Protein AF-Q2N8K6-F1 (afdb_monomer_lite)

pLDDT: mean 85.68, std 7.56, range [56.69, 95.25]

Structure (mmCIF, N/CA/C/O backbone):
data_AF-Q2N8K6-F1
#
_entry.id   AF-Q2N8K6-F1
#
loop_
_atom_site.group_PDB
_atom_site.id
_atom_site.type_symbol
_atom_site.label_atom_id
_atom_site.label_alt_id
_atom_site.label_comp_id
_atom_site.label_asym_id
_atom_site.label_entity_id
_atom_site.label_seq_id
_atom_site.pdbx_PDB_ins_code
_atom_site.Cartn_x
_atom_site.Cartn_y
_atom_site.Cartn_z
_atom_site.occupancy
_atom_site.B_iso_or_equiv
_atom_site.auth_seq_id
_atom_site.auth_comp_id
_atom_site.auth_asym_id
_atom_site.auth_atom_id
_atom_site.pdbx_PDB_model_num
ATOM 1 N N . MET A 1 1 ? 2.841 -2.928 18.558 1.00 67.31 1 MET A N 1
ATOM 2 C CA . MET A 1 1 ? 3.980 -2.623 17.684 1.00 67.31 1 MET A CA 1
ATOM 3 C C . MET A 1 1 ? 4.117 -3.688 16.603 1.00 67.31 1 MET A C 1
ATOM 5 O O . MET A 1 1 ? 4.083 -4.876 16.915 1.00 67.31 1 MET A O 1
ATOM 9 N N . LEU A 1 2 ? 4.324 -3.292 15.341 1.00 81.69 2 LEU A N 1
ATOM 10 C CA . LEU A 1 2 ? 4.542 -4.226 14.230 1.00 81.69 2 LEU A CA 1
ATOM 11 C C . LEU A 1 2 ? 5.963 -4.816 14.278 1.00 81.69 2 LEU A C 1
ATOM 13 O O . LEU A 1 2 ? 6.938 -4.070 14.256 1.00 81.69 2 LEU A O 1
ATOM 17 N N . THR A 1 3 ? 6.102 -6.142 14.349 1.00 85.44 3 THR A N 1
ATOM 18 C CA . THR A 1 3 ? 7.417 -6.804 14.458 1.00 85.44 3 THR A CA 1
ATOM 19 C C . THR A 1 3 ? 7.557 -7.924 13.436 1.00 85.44 3 THR A C 1
ATOM 21 O O . THR A 1 3 ? 6.664 -8.757 13.295 1.00 85.44 3 THR A O 1
ATOM 24 N N . ILE A 1 4 ? 8.697 -7.964 12.744 1.00 88.88 4 ILE A N 1
ATOM 25 C CA . ILE A 1 4 ? 9.056 -9.058 11.837 1.00 88.88 4 ILE A CA 1
ATOM 26 C C . ILE A 1 4 ? 9.629 -10.214 12.662 1.00 88.88 4 ILE A C 1
ATOM 28 O O . ILE A 1 4 ? 10.578 -10.039 13.424 1.00 88.88 4 ILE A O 1
ATOM 32 N N . ASN A 1 5 ? 9.081 -11.410 12.467 1.00 91.44 5 ASN A N 1
ATOM 33 C CA . ASN A 1 5 ? 9.617 -12.657 12.988 1.00 91.44 5 ASN A CA 1
ATOM 34 C C . ASN A 1 5 ? 9.876 -13.642 11.832 1.00 91.44 5 ASN A C 1
ATOM 36 O O . ASN A 1 5 ? 8.958 -14.361 11.425 1.00 91.44 5 ASN A O 1
ATOM 40 N N . PRO A 1 6 ? 11.124 -13.750 11.346 1.00 89.88 6 PRO A N 1
ATOM 41 C CA . PRO A 1 6 ? 11.451 -14.560 10.174 1.00 89.88 6 PRO A CA 1
ATOM 42 C C . PRO A 1 6 ? 11.327 -16.075 10.407 1.00 89.88 6 PRO A C 1
ATOM 44 O O . PRO A 1 6 ? 11.478 -16.842 9.461 1.00 89.88 6 PRO A O 1
ATOM 47 N N . SER A 1 7 ? 11.069 -16.526 11.642 1.00 94.44 7 SER A N 1
ATOM 48 C CA . SER A 1 7 ? 10.793 -17.941 11.932 1.00 94.44 7 SER A CA 1
ATOM 49 C C . SER A 1 7 ? 9.358 -18.368 11.595 1.00 94.44 7 SER A C 1
ATOM 51 O O . SER A 1 7 ? 9.071 -19.563 11.549 1.00 94.44 7 SER A O 1
ATOM 53 N N . LEU A 1 8 ? 8.456 -17.412 11.357 1.00 90.88 8 LEU A N 1
ATOM 54 C CA . LEU A 1 8 ? 7.075 -17.674 10.960 1.00 90.88 8 LEU A CA 1
ATOM 55 C C . LEU A 1 8 ? 6.937 -17.704 9.426 1.00 90.88 8 LEU A C 1
ATOM 57 O O . LEU A 1 8 ? 7.778 -17.142 8.719 1.00 90.88 8 LEU A O 1
ATOM 61 N N . PRO A 1 9 ? 5.873 -18.330 8.886 1.00 89.44 9 PRO A N 1
ATOM 62 C CA . PRO A 1 9 ? 5.611 -18.332 7.450 1.00 89.44 9 PRO A CA 1
ATOM 63 C C . PRO A 1 9 ? 5.545 -16.922 6.844 1.00 89.44 9 PRO A C 1
ATOM 65 O O . PRO A 1 9 ? 5.191 -15.955 7.520 1.00 89.44 9 PRO A O 1
ATOM 68 N N . ALA A 1 10 ? 5.829 -16.831 5.542 1.00 85.12 10 ALA A N 1
ATOM 69 C CA . ALA A 1 10 ? 5.685 -15.595 4.776 1.00 85.12 10 ALA A CA 1
ATOM 70 C C . ALA A 1 10 ? 4.239 -15.075 4.804 1.00 85.12 10 ALA A C 1
ATOM 72 O O . ALA A 1 10 ? 3.298 -15.871 4.810 1.00 85.12 10 ALA A O 1
ATOM 73 N N . GLY A 1 11 ? 4.081 -13.755 4.756 1.00 85.50 11 GLY A N 1
ATOM 74 C CA . GLY A 1 11 ? 2.808 -13.038 4.895 1.00 85.50 11 GLY A CA 1
ATOM 75 C C . GLY A 1 11 ? 2.954 -11.914 5.911 1.00 85.50 11 GLY A C 1
ATOM 76 O O . GLY A 1 11 ? 3.862 -11.972 6.734 1.00 85.50 11 GLY A O 1
ATOM 77 N N . PHE A 1 12 ? 2.114 -10.886 5.847 1.00 86.44 12 PHE A N 1
ATOM 78 C CA . PHE A 1 12 ? 2.247 -9.726 6.733 1.00 86.44 12 PHE A CA 1
ATOM 79 C C . PHE A 1 12 ? 2.261 -10.135 8.226 1.00 86.44 12 PHE A C 1
ATOM 81 O O . PHE A 1 12 ? 1.410 -10.927 8.636 1.00 86.44 12 PHE A O 1
ATOM 88 N N . PRO A 1 13 ? 3.202 -9.637 9.061 1.00 88.00 13 PRO A N 1
ATOM 89 C CA . PRO A 1 13 ? 4.235 -8.627 8.775 1.00 88.00 13 PRO A CA 1
ATOM 90 C C . PRO A 1 13 ? 5.554 -9.176 8.183 1.00 88.00 13 PRO A C 1
ATOM 92 O O . PRO A 1 13 ? 6.443 -8.405 7.830 1.00 88.00 13 PRO A O 1
ATOM 95 N N . ASN A 1 14 ? 5.705 -10.494 8.033 1.00 90.12 14 ASN A N 1
ATOM 96 C CA . ASN A 1 14 ? 6.861 -11.171 7.427 1.00 90.12 14 ASN A CA 1
ATOM 97 C C . ASN A 1 14 ? 6.809 -11.167 5.890 1.00 90.12 14 ASN A C 1
ATOM 99 O O . ASN A 1 14 ? 6.772 -12.210 5.227 1.00 90.12 14 ASN A O 1
ATOM 103 N N . GLY A 1 15 ? 6.791 -9.967 5.316 1.00 85.62 15 GLY A N 1
ATOM 104 C CA . GLY A 1 15 ? 6.587 -9.756 3.886 1.00 85.62 15 GLY A CA 1
ATOM 105 C C . GLY A 1 15 ? 5.105 -9.676 3.533 1.00 85.62 15 GLY A C 1
ATOM 106 O O . GLY A 1 15 ? 4.314 -9.140 4.302 1.00 85.62 15 GLY A O 1
ATOM 107 N N . ARG A 1 16 ? 4.733 -10.173 2.348 1.00 84.94 16 ARG A N 1
ATOM 108 C CA . ARG A 1 16 ? 3.334 -10.238 1.907 1.00 84.94 16 ARG A CA 1
ATOM 109 C C . ARG A 1 16 ? 3.071 -11.463 1.039 1.00 84.94 16 ARG A C 1
ATOM 111 O O . ARG A 1 16 ? 3.899 -11.802 0.191 1.00 84.94 16 ARG A O 1
ATOM 118 N N . LYS A 1 17 ? 1.909 -12.089 1.197 1.00 86.38 17 LYS A N 1
ATOM 119 C CA . LYS A 1 17 ? 1.337 -12.996 0.195 1.00 86.38 17 LYS A CA 1
ATOM 120 C C . LYS A 1 17 ? 0.536 -12.188 -0.831 1.00 86.38 17 LYS A C 1
ATOM 122 O O . LYS A 1 17 ? 0.048 -11.110 -0.502 1.00 86.38 17 LYS A O 1
ATOM 127 N N . PRO A 1 18 ? 0.326 -12.713 -2.052 1.00 84.75 18 PRO A N 1
ATOM 128 C CA . PRO A 1 18 ? -0.566 -12.084 -3.029 1.00 84.75 18 PRO A CA 1
ATOM 129 C C . PRO A 1 18 ? -1.993 -11.840 -2.513 1.00 84.75 18 PRO A C 1
ATOM 131 O O . PRO A 1 18 ? -2.653 -10.924 -2.984 1.00 84.75 18 PRO A O 1
ATOM 134 N N . ALA A 1 19 ? -2.454 -12.656 -1.560 1.00 85.31 19 ALA A N 1
ATOM 135 C CA . ALA A 1 19 ? -3.781 -12.558 -0.957 1.00 85.31 19 ALA A CA 1
ATOM 136 C C . ALA A 1 19 ? -3.852 -11.640 0.275 1.00 85.31 19 ALA A C 1
ATOM 138 O O . ALA A 1 19 ? -4.939 -11.473 0.820 1.00 85.31 19 ALA A O 1
ATOM 139 N N . ASP A 1 20 ? -2.731 -11.089 0.752 1.00 87.56 20 ASP A N 1
ATOM 140 C CA . ASP A 1 20 ? -2.772 -10.222 1.930 1.00 87.56 20 ASP A CA 1
ATOM 141 C C . ASP A 1 20 ? -3.519 -8.916 1.583 1.00 87.56 20 ASP A C 1
ATOM 143 O O . ASP A 1 20 ? -3.236 -8.316 0.539 1.00 87.56 20 ASP A O 1
ATOM 147 N N . PRO A 1 21 ? -4.446 -8.442 2.436 1.00 88.56 21 PRO A N 1
ATOM 148 C CA . PRO A 1 21 ? -5.241 -7.238 2.192 1.00 88.56 21 PRO A CA 1
ATOM 149 C C . PRO A 1 21 ? -4.404 -5.969 2.431 1.00 88.56 21 PRO A C 1
ATOM 151 O O . PRO A 1 21 ? -4.541 -5.273 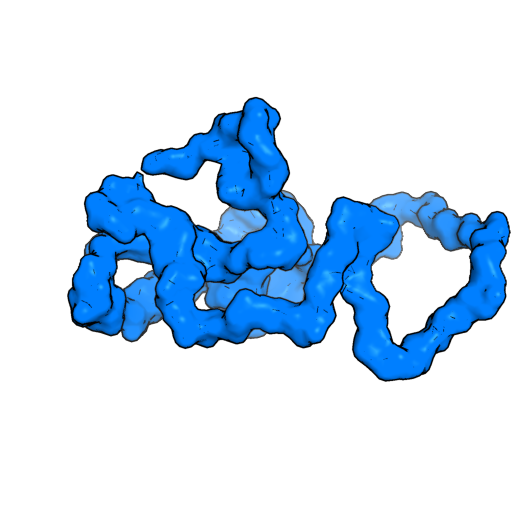3.433 1.00 88.56 21 PRO A O 1
ATOM 154 N N . VAL A 1 22 ? -3.467 -5.683 1.520 1.00 86.75 22 VAL A N 1
ATOM 155 C CA . VAL A 1 22 ? -2.425 -4.655 1.719 1.00 86.75 22 VAL A CA 1
ATOM 156 C C . VAL A 1 22 ? -3.009 -3.259 1.945 1.00 86.75 22 VAL A C 1
ATOM 158 O O . VAL A 1 22 ? -2.441 -2.492 2.723 1.00 86.75 22 VAL A O 1
ATOM 161 N N . ILE A 1 23 ? -4.116 -2.917 1.280 1.00 87.38 23 ILE A N 1
ATOM 162 C CA . ILE A 1 23 ? -4.756 -1.608 1.448 1.00 87.38 23 ILE A CA 1
ATOM 163 C C . ILE A 1 23 ? -5.319 -1.476 2.862 1.00 87.38 23 ILE A C 1
ATOM 165 O O . ILE A 1 23 ? -4.957 -0.527 3.551 1.00 87.38 23 ILE A O 1
ATOM 169 N N . ASP A 1 24 ? -6.101 -2.452 3.328 1.00 90.06 24 ASP A N 1
ATOM 170 C CA . ASP A 1 24 ? -6.664 -2.441 4.681 1.00 90.06 24 ASP A CA 1
ATOM 171 C C . ASP A 1 24 ? -5.578 -2.430 5.746 1.00 90.06 24 ASP A C 1
ATOM 173 O O . ASP A 1 24 ? -5.646 -1.653 6.693 1.00 90.06 24 ASP A O 1
ATOM 177 N N . ILE A 1 25 ? -4.543 -3.249 5.550 1.00 90.81 25 ILE A N 1
ATOM 178 C CA . ILE A 1 25 ? -3.421 -3.339 6.478 1.00 90.81 25 ILE A CA 1
ATOM 179 C C . ILE A 1 25 ? -2.691 -2.006 6.597 1.00 90.81 25 ILE A C 1
ATOM 181 O O . ILE A 1 25 ? -2.373 -1.557 7.698 1.00 90.81 25 ILE A O 1
ATOM 185 N N . THR A 1 26 ? -2.422 -1.366 5.459 1.00 88.38 26 THR A N 1
ATOM 186 C CA . THR A 1 26 ? -1.681 -0.105 5.446 1.00 88.38 26 THR A CA 1
ATOM 187 C C . THR A 1 26 ? -2.529 1.033 6.001 1.00 88.38 26 THR A C 1
ATOM 189 O O . THR A 1 26 ? -2.027 1.818 6.794 1.00 88.38 26 THR A O 1
ATOM 192 N N . LEU A 1 27 ? -3.811 1.116 5.633 1.00 88.50 27 LEU A N 1
ATOM 193 C CA . LEU A 1 27 ? -4.704 2.147 6.158 1.00 88.50 27 LEU A CA 1
ATOM 194 C C . LEU A 1 27 ? -4.957 1.967 7.657 1.00 88.50 27 LEU A C 1
ATOM 196 O O . LEU A 1 27 ? -4.930 2.958 8.377 1.00 88.50 27 LEU A O 1
ATOM 200 N N . ALA A 1 28 ? -5.124 0.737 8.153 1.00 91.12 28 ALA A N 1
ATOM 201 C CA . 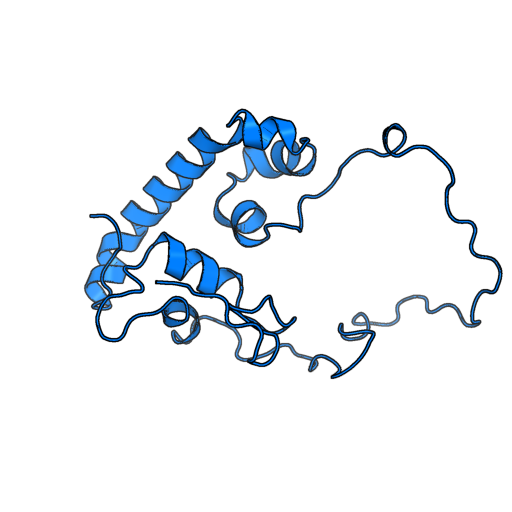ALA A 1 28 ? -5.276 0.482 9.585 1.00 91.12 28 ALA A CA 1
ATOM 202 C C . ALA A 1 28 ? -4.018 0.900 10.353 1.00 91.12 28 ALA A C 1
ATOM 204 O O . ALA A 1 28 ? -4.122 1.582 11.363 1.00 91.12 28 ALA A O 1
ATOM 205 N N . ALA A 1 29 ? -2.831 0.565 9.838 1.00 90.12 29 ALA A N 1
ATOM 206 C CA . ALA A 1 29 ? -1.565 0.968 10.449 1.00 90.12 29 ALA A CA 1
ATOM 207 C C . ALA A 1 29 ? -1.326 2.489 10.449 1.00 90.12 29 ALA A C 1
ATOM 209 O O . ALA A 1 29 ? -0.512 2.965 11.235 1.00 90.12 29 ALA A O 1
ATOM 210 N N . ILE A 1 30 ? -1.988 3.233 9.558 1.00 87.94 30 ILE A N 1
ATOM 211 C CA . ILE A 1 30 ? -1.862 4.691 9.450 1.00 87.94 30 ILE A CA 1
ATOM 212 C C . ILE A 1 30 ? -2.947 5.430 10.244 1.00 87.94 30 ILE A C 1
ATOM 214 O O . ILE A 1 30 ? -2.671 6.513 10.746 1.00 87.94 30 ILE A O 1
ATOM 218 N N . LEU A 1 31 ? -4.171 4.896 10.305 1.00 89.06 31 LEU A N 1
ATOM 219 C CA . LEU A 1 31 ? -5.334 5.587 10.873 1.00 89.06 31 LEU A CA 1
ATOM 220 C C . LEU A 1 31 ? -5.672 5.136 12.299 1.00 89.06 31 LEU A C 1
ATOM 222 O O . LEU A 1 31 ? -6.176 5.941 13.078 1.00 89.06 31 LEU A O 1
ATOM 226 N N . LEU A 1 32 ? -5.430 3.868 12.642 1.00 92.56 32 LEU A N 1
ATOM 227 C CA . LEU A 1 32 ? -5.826 3.297 13.929 1.00 92.56 32 LEU A CA 1
ATOM 228 C C . LEU A 1 32 ? -4.660 3.227 14.907 1.00 92.56 32 LEU A C 1
ATOM 230 O O . LEU A 1 32 ? -3.518 2.965 14.526 1.00 92.56 32 LEU A O 1
ATOM 234 N N . ASP A 1 33 ? -4.979 3.337 16.194 1.00 93.44 33 ASP A N 1
ATOM 235 C CA . ASP A 1 33 ? -4.111 2.835 17.251 1.00 93.44 33 ASP A CA 1
ATOM 236 C C . ASP A 1 33 ? -4.128 1.301 17.216 1.00 93.44 33 ASP A C 1
ATOM 238 O O . ASP A 1 33 ? -4.948 0.632 17.849 1.00 93.44 33 ASP A O 1
ATOM 242 N N . ILE A 1 34 ? -3.225 0.728 16.423 1.00 93.06 34 ILE A N 1
ATOM 243 C CA . ILE A 1 34 ? -3.110 -0.722 16.236 1.00 93.06 34 ILE A CA 1
ATOM 244 C C . ILE A 1 34 ? -2.634 -1.475 17.486 1.00 93.06 34 ILE A C 1
ATOM 246 O O . ILE A 1 34 ? -2.560 -2.703 17.437 1.00 93.06 34 ILE A O 1
ATOM 250 N N . ASP A 1 35 ? -2.294 -0.763 18.561 1.00 92.06 35 ASP A N 1
ATOM 251 C CA . ASP A 1 35 ? -1.876 -1.338 19.838 1.00 92.06 35 ASP A CA 1
ATOM 252 C C . ASP A 1 35 ? -2.978 -1.272 20.903 1.00 92.06 35 ASP A C 1
ATOM 254 O O . ASP A 1 35 ? -2.831 -1.884 21.964 1.00 92.06 35 ASP A O 1
ATOM 258 N N . ALA A 1 36 ? -4.090 -0.591 20.614 1.00 93.06 36 ALA A N 1
ATOM 259 C CA . ALA A 1 36 ? -5.268 -0.594 21.466 1.00 93.06 36 ALA A CA 1
ATOM 260 C C . ALA A 1 36 ? -5.911 -1.989 21.549 1.00 93.06 36 ALA A C 1
ATOM 262 O O . ALA A 1 36 ? -5.905 -2.768 20.589 1.00 93.06 36 ALA A O 1
ATOM 263 N N . ASP A 1 37 ? -6.529 -2.284 22.694 1.00 92.00 37 ASP A N 1
ATOM 264 C CA . ASP A 1 37 ? -7.205 -3.559 22.936 1.00 92.00 37 ASP A CA 1
ATOM 265 C C . ASP A 1 37 ? -8.254 -3.853 21.850 1.00 92.00 37 ASP A C 1
ATOM 267 O O . ASP A 1 37 ? -9.131 -3.043 21.558 1.00 92.00 37 ASP A O 1
ATOM 271 N N . GLY A 1 38 ? -8.164 -5.041 21.245 1.00 90.62 38 GLY A N 1
ATOM 272 C CA . GLY A 1 38 ? -9.072 -5.471 20.177 1.00 90.62 38 GLY A CA 1
ATOM 273 C C . GLY A 1 38 ? -8.756 -4.910 18.786 1.00 90.62 38 GLY A C 1
ATOM 274 O O . GLY A 1 38 ? -9.414 -5.309 17.826 1.00 90.62 38 GLY A O 1
ATOM 275 N N . GLN A 1 39 ? -7.736 -4.057 18.643 1.00 93.56 39 GLN A N 1
ATOM 276 C CA . GLN A 1 39 ? -7.288 -3.529 17.356 1.00 93.56 39 GLN A CA 1
ATOM 277 C C . GLN A 1 39 ? -5.952 -4.132 16.919 1.00 93.56 39 GLN A C 1
ATOM 279 O O . GLN A 1 39 ? -5.173 -4.661 17.706 1.00 93.56 39 GLN A O 1
ATOM 284 N N . SER A 1 40 ? -5.706 -4.102 15.613 1.00 93.00 40 SER A N 1
ATOM 285 C CA . SER A 1 40 ? -4.427 -4.449 15.007 1.00 93.00 40 SER A CA 1
ATOM 286 C C . SER A 1 40 ? -4.347 -3.863 13.600 1.00 93.00 40 SER A C 1
ATOM 288 O O . SER A 1 40 ? -5.331 -3.373 13.047 1.00 93.00 40 SER A O 1
ATOM 290 N N . ALA A 1 41 ? -3.201 -4.022 12.941 1.00 91.94 41 ALA A N 1
ATOM 291 C CA . ALA A 1 41 ? -3.093 -3.729 11.515 1.00 91.94 41 ALA A CA 1
ATOM 292 C C . ALA A 1 41 ? -4.056 -4.574 10.648 1.00 91.94 41 ALA A C 1
ATOM 294 O O . ALA A 1 41 ? -4.253 -4.256 9.489 1.00 91.94 41 ALA A O 1
ATOM 295 N N . ALA A 1 42 ? -4.686 -5.632 11.168 1.00 91.19 42 ALA A N 1
ATOM 296 C CA . ALA A 1 42 ? -5.700 -6.395 10.439 1.00 91.19 42 ALA A CA 1
ATOM 297 C C . ALA A 1 42 ? -7.143 -5.899 10.671 1.00 91.19 42 ALA A C 1
ATOM 299 O O . ALA A 1 42 ? -8.057 -6.449 10.061 1.00 91.19 42 ALA A O 1
ATOM 300 N N . THR A 1 43 ? -7.375 -4.886 11.521 1.00 93.75 43 THR A N 1
ATOM 301 C CA . THR A 1 43 ? -8.730 -4.456 11.920 1.00 93.75 43 THR A CA 1
ATOM 302 C C . THR A 1 43 ? -9.625 -4.147 10.723 1.00 93.75 43 THR A C 1
ATOM 304 O O . THR A 1 43 ? -10.705 -4.720 10.620 1.00 93.75 43 THR A O 1
ATOM 307 N N . PHE A 1 44 ? -9.175 -3.313 9.780 1.00 92.06 44 PHE A N 1
ATOM 308 C CA . PHE A 1 44 ? -9.980 -2.969 8.601 1.00 92.06 44 PHE A CA 1
ATOM 309 C C . PHE A 1 44 ? -10.259 -4.166 7.688 1.00 92.06 44 PHE A C 1
ATOM 311 O O . PHE A 1 44 ? -11.361 -4.274 7.160 1.00 92.06 44 PHE A O 1
ATOM 318 N N . ALA A 1 45 ? -9.332 -5.122 7.582 1.00 90.75 45 ALA A N 1
ATOM 319 C CA . ALA A 1 45 ? -9.559 -6.344 6.812 1.00 90.75 45 ALA A CA 1
ATOM 320 C C . ALA A 1 45 ? -10.645 -7.242 7.436 1.00 90.75 45 ALA A C 1
ATOM 322 O O . ALA A 1 45 ? -11.257 -8.046 6.736 1.00 90.75 45 ALA A O 1
ATOM 323 N N . GLY A 1 46 ? -10.879 -7.112 8.747 1.00 88.12 46 GLY A N 1
ATOM 324 C CA . GLY A 1 46 ? -11.967 -7.778 9.462 1.00 88.12 46 GLY A CA 1
ATOM 325 C C . GLY A 1 46 ? -13.339 -7.129 9.260 1.00 88.12 46 GLY A C 1
ATOM 326 O O . GLY A 1 46 ? -14.350 -7.733 9.618 1.00 88.12 46 GLY A O 1
ATOM 327 N N . ILE A 1 47 ? -13.398 -5.928 8.674 1.00 87.06 47 ILE A N 1
ATOM 328 C CA . ILE A 1 47 ? -14.652 -5.253 8.335 1.00 87.06 47 ILE A CA 1
ATOM 329 C C . ILE A 1 47 ? -15.119 -5.779 6.965 1.00 87.06 47 ILE A C 1
ATOM 331 O O . ILE A 1 47 ? -14.333 -5.789 6.015 1.00 87.06 47 ILE A O 1
ATOM 335 N N . PRO A 1 48 ? -16.387 -6.212 6.808 1.00 83.38 48 PRO A N 1
ATOM 336 C CA . PRO A 1 48 ? -16.873 -6.876 5.593 1.00 83.38 48 PRO A CA 1
ATOM 337 C C . PRO A 1 48 ? -17.150 -5.899 4.430 1.00 83.38 48 PRO A C 1
ATOM 339 O O . PRO A 1 48 ? -18.213 -5.941 3.814 1.00 83.38 48 PRO A O 1
ATOM 342 N N . LEU A 1 49 ? -16.206 -4.999 4.135 1.00 85.62 49 LEU A N 1
ATOM 343 C CA . LEU A 1 49 ? -16.255 -4.076 2.994 1.00 85.62 49 LEU A CA 1
ATOM 344 C C . LEU A 1 49 ? -15.551 -4.641 1.756 1.00 85.62 49 LEU A C 1
ATOM 346 O O . LEU A 1 49 ? -15.874 -4.258 0.632 1.00 85.62 49 LEU A O 1
ATOM 350 N N . ASN A 1 50 ? -14.605 -5.559 1.956 1.00 85.06 50 ASN A N 1
ATOM 351 C CA . ASN A 1 50 ? -13.847 -6.168 0.873 1.00 85.06 50 ASN A CA 1
ATOM 352 C C . ASN A 1 50 ? -14.590 -7.352 0.243 1.00 85.06 50 ASN A C 1
ATOM 354 O O . ASN A 1 50 ? -15.295 -8.088 0.944 1.00 85.06 50 ASN A O 1
ATOM 358 N N . PRO A 1 51 ? -14.394 -7.609 -1.064 1.00 86.56 51 PRO A N 1
ATOM 359 C CA . PRO A 1 51 ? -14.749 -8.902 -1.626 1.00 86.56 51 PRO A CA 1
ATOM 360 C C . PRO A 1 51 ? -13.993 -10.013 -0.871 1.00 86.56 51 PRO A C 1
ATOM 362 O O . PRO A 1 51 ? -12.813 -9.849 -0.556 1.00 86.56 51 PRO A O 1
ATOM 365 N N . PRO A 1 52 ? -14.637 -11.158 -0.582 1.00 81.38 52 PRO A N 1
ATOM 366 C CA . PRO A 1 52 ? -14.066 -12.177 0.302 1.00 81.38 52 PRO A CA 1
ATOM 367 C C . PRO A 1 52 ? -12.837 -12.884 -0.287 1.00 81.38 52 PRO A C 1
ATOM 369 O O . PRO A 1 52 ? -12.020 -13.419 0.460 1.00 81.38 52 PRO A O 1
ATOM 372 N N . ALA A 1 53 ? -12.716 -12.929 -1.616 1.00 85.75 53 ALA A N 1
ATOM 373 C CA . ALA A 1 53 ? -11.586 -13.505 -2.334 1.00 85.75 53 ALA A CA 1
ATOM 374 C C . ALA A 1 53 ? -11.585 -13.043 -3.799 1.00 85.75 53 ALA A C 1
ATOM 376 O O . ALA A 1 53 ? -12.585 -12.529 -4.302 1.00 85.75 53 ALA A O 1
ATOM 377 N N . ASN A 1 54 ? -10.476 -13.295 -4.496 1.00 84.56 54 ASN A N 1
ATOM 378 C CA . ASN A 1 54 ? -10.437 -13.221 -5.954 1.00 84.56 54 ASN A CA 1
ATOM 379 C C . ASN A 1 54 ? -11.330 -14.292 -6.595 1.00 84.56 54 ASN A C 1
ATOM 381 O O . ASN A 1 54 ? -11.454 -15.398 -6.069 1.00 84.56 54 ASN A O 1
ATOM 385 N N . ASP A 1 55 ? -11.827 -13.999 -7.800 1.00 87.12 55 ASP A N 1
ATOM 386 C CA . ASP A 1 55 ? -12.608 -14.939 -8.622 1.00 87.12 55 ASP A CA 1
ATOM 387 C C . ASP A 1 55 ? -11.855 -16.248 -8.912 1.00 87.12 55 ASP A C 1
ATOM 389 O O . ASP A 1 55 ? -12.454 -17.314 -9.049 1.00 87.12 55 ASP A O 1
ATOM 393 N N . VAL A 1 56 ? -10.523 -16.170 -9.011 1.00 87.06 56 VAL A N 1
ATOM 394 C CA . VAL A 1 56 ? -9.629 -17.317 -9.189 1.00 87.06 56 VAL A CA 1
ATOM 395 C C . VAL A 1 56 ? -8.606 -17.322 -8.061 1.00 87.06 56 VAL A C 1
ATOM 397 O O . VAL A 1 56 ? -7.894 -16.339 -7.844 1.00 87.06 56 VAL A O 1
ATOM 400 N N . ALA A 1 57 ? -8.515 -18.450 -7.357 1.00 87.06 57 ALA A N 1
ATOM 401 C CA . ALA A 1 57 ? -7.537 -18.639 -6.295 1.00 87.06 57 ALA A CA 1
ATOM 402 C C . ALA A 1 57 ? -6.100 -18.519 -6.829 1.00 87.06 57 ALA A C 1
ATOM 404 O O . ALA A 1 57 ? -5.771 -19.021 -7.907 1.00 87.06 57 ALA A O 1
ATOM 405 N N . PHE A 1 58 ? -5.226 -17.887 -6.045 1.00 87.81 58 PHE A N 1
ATOM 406 C CA . PHE A 1 58 ? -3.810 -17.805 -6.382 1.00 87.81 58 PHE A CA 1
ATOM 407 C C . PHE A 1 58 ? -3.142 -19.190 -6.317 1.00 87.81 58 PHE A C 1
ATOM 409 O O . PHE A 1 58 ? -3.342 -19.914 -5.336 1.00 87.81 58 PHE A O 1
ATOM 416 N N . PRO A 1 59 ? -2.318 -19.563 -7.315 1.00 88.25 59 PRO A N 1
ATOM 417 C CA . PRO A 1 59 ? -1.512 -20.777 -7.252 1.00 88.25 59 PRO A CA 1
ATOM 418 C C . PRO A 1 59 ? -0.567 -20.787 -6.043 1.00 88.25 59 PRO A C 1
ATOM 420 O O . PRO A 1 59 ? 0.011 -19.766 -5.672 1.00 88.25 59 PRO A O 1
ATOM 423 N N . SER A 1 60 ? -0.340 -21.966 -5.459 1.00 84.62 60 SER A N 1
ATOM 424 C CA . SER A 1 60 ? 0.587 -22.150 -4.329 1.00 84.62 60 SER A CA 1
ATOM 425 C C . SER A 1 60 ? 2.069 -22.125 -4.732 1.00 84.62 60 SER A C 1
ATOM 427 O O . SER A 1 60 ? 2.942 -22.305 -3.885 1.00 84.62 60 SER A O 1
ATOM 429 N N . GLY A 1 61 ? 2.364 -21.943 -6.020 1.00 84.62 61 GLY A N 1
ATOM 430 C CA . GLY A 1 61 ? 3.704 -21.937 -6.595 1.00 84.62 61 GLY A CA 1
ATOM 431 C C . GLY A 1 61 ? 3.788 -20.998 -7.792 1.00 84.62 61 GLY A C 1
ATOM 432 O O . GLY A 1 61 ? 2.778 -20.501 -8.282 1.00 84.62 61 GLY A O 1
ATOM 433 N N . PHE A 1 62 ? 5.005 -20.743 -8.262 1.00 82.25 62 PHE A N 1
ATOM 434 C CA . PHE A 1 62 ? 5.220 -19.866 -9.406 1.00 82.25 62 PHE A CA 1
ATOM 435 C C . PHE A 1 62 ? 4.621 -20.464 -10.701 1.00 82.25 62 PHE A C 1
ATOM 437 O O . PHE A 1 62 ? 4.871 -21.641 -10.974 1.00 82.25 62 PHE A O 1
ATOM 444 N N . PRO A 1 63 ? 3.908 -19.672 -11.534 1.00 84.06 63 PRO A N 1
ATOM 445 C CA . PRO A 1 63 ? 3.566 -18.257 -11.348 1.00 84.06 63 PRO A CA 1
ATOM 446 C C . PRO A 1 63 ? 2.417 -18.052 -10.345 1.00 84.06 63 PRO A C 1
ATOM 448 O O . PRO A 1 63 ? 1.368 -18.674 -10.449 1.00 84.06 63 PRO A O 1
ATOM 451 N N . PHE A 1 64 ? 2.606 -17.134 -9.391 1.00 83.75 64 PHE A N 1
ATOM 452 C CA . PHE A 1 64 ? 1.677 -16.911 -8.270 1.00 83.75 64 PHE A CA 1
ATOM 453 C C . PHE A 1 64 ? 0.395 -16.143 -8.634 1.00 83.75 64 PHE A C 1
ATOM 455 O O . PHE A 1 64 ? -0.458 -15.950 -7.774 1.00 83.75 64 PHE A O 1
ATOM 462 N N . LEU A 1 65 ? 0.261 -15.675 -9.878 1.00 86.00 65 LEU A N 1
ATOM 463 C CA . LEU A 1 65 ? -0.925 -14.976 -10.371 1.00 86.00 65 LEU A CA 1
ATOM 464 C C . LEU A 1 65 ? -1.745 -15.911 -11.257 1.00 86.00 65 LEU A C 1
ATOM 466 O O . LEU A 1 65 ? -1.186 -16.712 -12.008 1.00 86.00 65 LEU A O 1
ATOM 470 N N . ALA A 1 66 ? -3.069 -15.787 -11.177 1.00 83.19 66 ALA A N 1
ATOM 471 C CA . ALA A 1 66 ? -3.964 -16.497 -12.076 1.00 83.19 66 ALA A CA 1
ATOM 472 C C . ALA A 1 66 ? -3.687 -16.107 -13.545 1.00 83.19 66 ALA A C 1
ATOM 474 O O . ALA A 1 66 ? -3.233 -14.986 -13.809 1.00 83.19 66 ALA A O 1
ATOM 475 N N . PRO A 1 67 ? -3.966 -17.001 -14.513 1.00 78.94 67 PRO A N 1
ATOM 476 C CA . PRO A 1 67 ? -3.938 -16.642 -15.924 1.00 78.94 67 PRO A CA 1
ATOM 477 C C . PRO A 1 67 ? -4.818 -15.413 -16.210 1.00 78.94 67 PRO A C 1
ATOM 479 O O . PRO A 1 67 ? -5.832 -15.222 -15.531 1.00 78.94 67 PRO A O 1
ATOM 482 N N . PRO A 1 68 ? -4.473 -14.589 -17.217 1.00 78.69 68 PRO A N 1
ATOM 483 C CA . PRO A 1 68 ? -5.313 -13.464 -17.604 1.00 78.69 68 PRO A CA 1
ATOM 484 C C . PRO A 1 68 ? -6.705 -13.959 -17.995 1.00 78.69 68 PRO A C 1
ATOM 486 O O . PRO A 1 68 ? -6.829 -14.956 -18.708 1.00 78.69 68 PRO A O 1
ATOM 489 N N . GLN A 1 69 ? -7.740 -13.235 -17.575 1.00 74.75 69 GLN A N 1
ATOM 490 C CA . GLN A 1 69 ? -9.103 -13.482 -18.039 1.00 74.75 69 GLN A CA 1
ATOM 491 C C . GLN A 1 69 ? -9.182 -13.306 -19.570 1.00 74.75 69 GLN A C 1
ATOM 493 O O . GLN A 1 69 ? -8.577 -12.390 -20.135 1.00 74.75 69 GLN A O 1
ATOM 498 N N . GLY A 1 70 ? -9.946 -14.170 -20.246 1.00 77.56 70 GLY A N 1
ATOM 499 C CA . GLY A 1 70 ? -10.149 -14.147 -21.701 1.00 77.56 70 GLY A CA 1
ATOM 500 C C . GLY A 1 70 ? -9.229 -15.089 -22.489 1.00 77.56 70 GLY A C 1
ATOM 501 O O . GLY A 1 70 ? -8.714 -16.064 -21.955 1.00 77.56 70 GLY A O 1
ATOM 502 N N . ASN A 1 71 ? -9.038 -14.799 -23.782 1.00 76.62 71 ASN A N 1
ATOM 503 C CA . ASN A 1 71 ? -8.111 -15.513 -24.672 1.00 76.62 71 ASN A CA 1
ATOM 504 C C . ASN A 1 71 ? -6.891 -14.625 -24.975 1.00 76.62 71 ASN A C 1
ATOM 506 O O . ASN A 1 71 ? -6.756 -14.120 -26.097 1.00 76.62 71 ASN A O 1
ATOM 510 N N . PRO A 1 72 ? -6.007 -14.375 -23.989 1.00 73.50 72 PRO A N 1
ATOM 511 C CA . PRO A 1 72 ? -4.759 -13.686 -24.266 1.00 73.50 72 PRO A CA 1
ATOM 512 C C . PRO A 1 72 ? -3.984 -14.477 -25.323 1.00 73.50 72 PRO A C 1
ATOM 514 O O . PRO A 1 72 ? -4.033 -15.709 -25.361 1.00 73.50 72 PRO A O 1
ATOM 517 N N . ARG A 1 73 ? -3.255 -13.775 -26.196 1.00 71.69 73 ARG A N 1
ATOM 518 C CA . ARG A 1 73 ? -2.362 -14.437 -27.152 1.00 71.69 73 ARG A CA 1
ATOM 519 C C . ARG A 1 73 ? -1.251 -15.135 -26.377 1.00 71.69 73 ARG A C 1
ATOM 521 O O . ARG A 1 73 ? -0.249 -14.525 -26.023 1.00 71.69 73 ARG A O 1
ATOM 528 N N . ILE A 1 74 ? -1.455 -16.415 -26.107 1.00 68.06 74 ILE A N 1
ATOM 529 C CA . ILE A 1 74 ? -0.451 -17.302 -25.541 1.00 68.06 74 ILE A CA 1
ATOM 530 C C . ILE A 1 74 ? 0.533 -17.688 -26.644 1.00 68.06 74 ILE A C 1
ATOM 532 O O . ILE A 1 74 ? 0.137 -18.071 -27.746 1.00 68.06 74 ILE A O 1
ATOM 536 N N . SER A 1 75 ? 1.830 -17.542 -26.369 1.00 65.25 75 SER A N 1
ATOM 537 C CA . SER A 1 75 ? 2.863 -18.051 -27.271 1.00 65.25 75 SER A CA 1
ATOM 538 C C . SER A 1 75 ? 2.722 -19.570 -27.345 1.00 65.25 75 SER A C 1
ATOM 540 O O . SER A 1 75 ? 2.851 -20.246 -26.328 1.00 65.25 75 SER A O 1
ATOM 542 N N . ALA A 1 76 ? 2.457 -20.107 -28.538 1.00 65.56 76 ALA A N 1
ATOM 543 C CA . ALA A 1 76 ? 2.263 -21.545 -28.758 1.00 65.56 76 ALA A CA 1
ATOM 544 C C . ALA A 1 76 ? 3.533 -22.382 -28.501 1.00 65.56 76 ALA A C 1
ATOM 546 O O . ALA A 1 76 ? 3.476 -23.607 -28.438 1.00 65.56 76 ALA A O 1
ATOM 547 N N . THR A 1 77 ? 4.681 -21.723 -28.353 1.00 65.12 77 THR A N 1
ATOM 548 C CA . THR A 1 77 ? 5.990 -22.340 -28.144 1.00 65.12 77 THR A CA 1
ATOM 549 C C . THR A 1 77 ? 6.722 -21.666 -26.991 1.00 65.12 77 THR A C 1
ATOM 551 O O . THR A 1 77 ? 6.703 -20.434 -26.879 1.00 65.12 77 THR A O 1
ATOM 554 N N . SER A 1 78 ? 7.426 -22.459 -26.178 1.00 68.75 78 SER A N 1
ATOM 555 C CA . SER A 1 78 ? 8.476 -21.960 -25.287 1.00 68.75 78 SER A CA 1
ATOM 556 C C . SER A 1 78 ? 9.554 -21.306 -26.148 1.00 68.75 78 SER A C 1
ATOM 558 O O . SER A 1 78 ? 10.327 -21.992 -26.812 1.00 68.75 78 SER A O 1
ATOM 560 N N . GLY A 1 79 ? 9.555 -19.974 -26.208 1.00 68.06 79 GLY A N 1
ATOM 561 C CA . GLY A 1 79 ? 10.567 -19.232 -26.950 1.00 68.06 79 GLY A CA 1
ATOM 562 C C . GLY A 1 79 ? 11.949 -19.534 -26.379 1.00 68.06 79 GLY A C 1
ATOM 563 O O . GLY A 1 79 ? 12.152 -19.443 -25.175 1.00 68.06 79 GLY A O 1
ATOM 564 N N . THR A 1 80 ? 12.897 -19.909 -27.231 1.00 71.12 80 THR A N 1
ATOM 565 C CA . THR A 1 80 ? 14.301 -20.133 -26.844 1.00 71.12 80 THR A CA 1
ATOM 566 C C . THR A 1 80 ? 15.172 -18.902 -27.096 1.00 71.12 80 THR A C 1
ATOM 568 O O . THR A 1 80 ? 16.341 -18.884 -26.726 1.00 71.12 80 THR A O 1
ATOM 571 N N . THR A 1 81 ? 14.606 -17.865 -27.722 1.00 74.75 81 THR A N 1
ATOM 572 C CA . THR A 1 81 ? 15.316 -16.656 -28.151 1.00 74.75 81 THR A CA 1
ATOM 573 C C . THR A 1 81 ? 14.759 -15.449 -27.405 1.00 74.75 81 THR A C 1
ATOM 575 O O . THR A 1 81 ? 13.924 -14.705 -27.919 1.00 74.75 81 THR A O 1
ATOM 578 N N . PHE A 1 82 ? 15.198 -15.265 -26.163 1.00 80.44 82 PHE A N 1
ATOM 579 C CA . PHE A 1 82 ? 14.912 -14.050 -25.405 1.00 80.44 82 PHE A CA 1
ATOM 580 C C . PHE A 1 82 ? 15.958 -12.990 -25.758 1.00 80.44 82 PHE A C 1
ATOM 582 O O . PHE A 1 82 ? 17.141 -13.163 -25.470 1.00 80.44 82 PHE A O 1
ATOM 589 N N . ASN A 1 83 ? 15.533 -11.892 -26.385 1.00 81.25 83 ASN A N 1
ATOM 590 C CA . ASN A 1 83 ? 16.378 -10.712 -26.549 1.00 81.25 83 ASN A CA 1
ATOM 591 C C . ASN A 1 83 ? 16.167 -9.788 -25.345 1.00 81.25 83 ASN A C 1
ATOM 593 O O . ASN A 1 83 ? 15.283 -8.928 -25.349 1.00 81.25 83 ASN A O 1
ATOM 597 N N . PHE A 1 84 ? 16.936 -10.018 -24.283 1.00 83.50 84 PHE A N 1
ATOM 598 C CA . PHE A 1 84 ? 16.965 -9.108 -23.146 1.00 83.50 84 PHE A CA 1
ATOM 599 C C . PHE A 1 84 ? 17.679 -7.820 -23.561 1.00 83.50 84 PHE A C 1
ATOM 601 O O . PHE A 1 84 ? 18.790 -7.860 -24.086 1.00 83.50 84 PHE A O 1
ATOM 608 N N . ARG A 1 85 ? 17.037 -6.668 -23.338 1.00 81.38 85 ARG A N 1
ATOM 609 C CA . ARG A 1 85 ? 17.650 -5.370 -23.638 1.00 81.38 85 ARG A CA 1
ATOM 610 C C . ARG A 1 85 ? 18.909 -5.195 -22.780 1.00 81.38 85 ARG A C 1
ATOM 612 O O . ARG A 1 85 ? 18.851 -5.343 -21.565 1.00 81.38 85 ARG A O 1
ATOM 619 N N . THR A 1 86 ? 20.025 -4.846 -23.416 1.00 87.19 86 THR A N 1
ATOM 620 C CA . THR A 1 86 ? 21.318 -4.559 -22.761 1.00 87.19 86 THR A CA 1
ATOM 621 C C . THR A 1 86 ? 21.567 -3.061 -22.575 1.00 87.19 86 THR A C 1
ATOM 623 O O . THR A 1 86 ? 22.687 -2.650 -22.278 1.00 87.19 86 THR A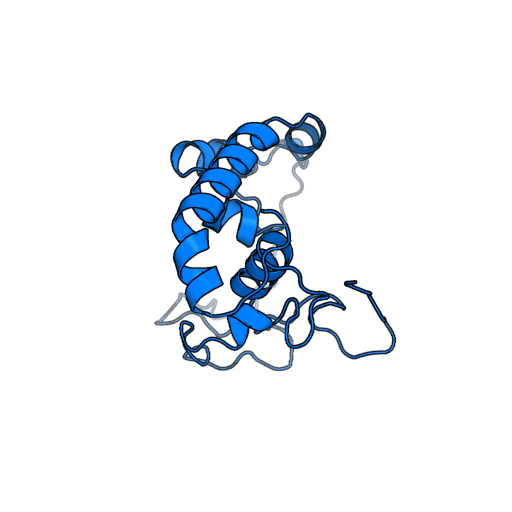 O 1
ATOM 626 N N . ALA A 1 87 ? 20.553 -2.229 -22.825 1.00 87.75 87 ALA A N 1
ATOM 627 C CA . ALA A 1 87 ? 20.648 -0.792 -22.618 1.00 87.75 87 ALA A CA 1
ATOM 628 C C . ALA A 1 87 ? 20.806 -0.487 -21.116 1.00 87.75 87 ALA A C 1
ATOM 630 O O . ALA A 1 87 ? 20.233 -1.217 -20.301 1.00 87.75 87 ALA A O 1
ATOM 631 N N . PRO A 1 88 ? 21.566 0.560 -20.746 1.00 84.81 88 PRO A N 1
ATOM 632 C CA . PRO A 1 88 ? 21.729 0.949 -19.349 1.00 84.81 88 PRO A CA 1
ATOM 633 C C . PRO A 1 88 ? 20.390 1.371 -18.735 1.00 84.81 88 PRO A C 1
ATOM 635 O O . PRO A 1 88 ? 19.491 1.803 -19.453 1.00 84.81 88 PRO A O 1
ATOM 638 N N . ASP A 1 89 ? 20.282 1.328 -17.406 1.00 74.31 89 ASP A N 1
ATOM 639 C CA . ASP A 1 89 ? 19.069 1.720 -16.670 1.00 74.31 89 ASP A CA 1
ATOM 640 C C . ASP A 1 89 ? 18.594 3.144 -17.012 1.00 74.31 89 ASP A C 1
ATOM 642 O O . ASP A 1 89 ? 17.401 3.430 -17.003 1.00 74.31 89 ASP A O 1
ATOM 646 N N . THR A 1 90 ? 19.525 4.028 -17.379 1.00 79.56 90 THR A N 1
ATOM 647 C CA . THR A 1 90 ? 19.252 5.407 -17.813 1.00 79.56 90 THR A CA 1
ATOM 648 C C . THR A 1 90 ? 18.534 5.511 -19.159 1.00 79.56 90 THR A C 1
ATOM 650 O O . THR A 1 90 ? 18.072 6.591 -19.511 1.00 79.56 90 THR A O 1
ATOM 653 N N . ALA A 1 91 ? 18.443 4.420 -19.922 1.00 84.69 91 ALA A N 1
ATOM 654 C CA . ALA A 1 91 ? 17.720 4.359 -21.189 1.00 84.69 91 ALA A CA 1
ATOM 655 C C . ALA A 1 91 ? 16.228 4.016 -21.019 1.00 84.69 91 ALA A C 1
ATOM 657 O O . ALA A 1 91 ? 15.513 3.917 -22.016 1.00 84.69 91 ALA A O 1
ATOM 658 N N . TYR A 1 92 ? 15.764 3.799 -19.785 1.00 78.81 92 TYR A N 1
ATOM 659 C CA . TYR A 1 92 ? 14.365 3.518 -19.478 1.00 78.81 92 TYR A CA 1
ATOM 660 C C . TYR A 1 92 ? 13.760 4.663 -18.672 1.00 78.81 92 TYR A C 1
ATOM 662 O O . TYR A 1 92 ? 14.364 5.166 -17.725 1.00 78.81 92 TYR A O 1
ATOM 670 N N . GLU A 1 93 ? 12.536 5.036 -19.024 1.00 78.38 93 GLU A N 1
ATOM 671 C CA . GLU A 1 93 ? 11.716 5.927 -18.212 1.00 78.38 93 GLU A CA 1
ATOM 672 C C . GLU A 1 93 ? 10.992 5.113 -17.138 1.00 78.38 93 GLU A C 1
ATOM 674 O O . GLU A 1 93 ? 10.557 3.978 -17.370 1.00 78.38 93 GLU A O 1
ATOM 679 N N . ARG A 1 94 ? 10.890 5.683 -15.937 1.00 76.94 94 ARG A N 1
ATOM 680 C CA . ARG A 1 94 ? 10.041 5.125 -14.886 1.00 76.94 94 ARG A CA 1
ATOM 681 C C . ARG A 1 94 ? 8.598 5.483 -15.210 1.00 76.94 94 ARG A C 1
ATOM 683 O O . ARG A 1 94 ? 8.336 6.616 -15.573 1.00 76.94 94 ARG A O 1
ATOM 690 N N . VAL A 1 95 ? 7.710 4.498 -15.104 1.00 75.12 95 VAL A N 1
ATOM 691 C CA . VAL A 1 95 ? 6.277 4.641 -15.426 1.00 75.12 95 VAL A CA 1
ATOM 692 C C . VAL A 1 95 ? 5.403 4.267 -14.225 1.00 75.12 95 VAL A C 1
ATOM 694 O O . VAL A 1 95 ? 4.202 4.520 -14.218 1.00 75.12 95 VAL A O 1
ATOM 697 N N . ASP A 1 96 ? 5.978 3.614 -13.209 1.00 75.38 96 ASP A N 1
ATOM 698 C CA . ASP A 1 96 ? 5.221 3.137 -12.057 1.00 75.38 96 ASP A CA 1
ATOM 699 C C . ASP A 1 96 ? 6.087 2.927 -10.806 1.00 75.38 96 ASP A C 1
ATOM 701 O O . ASP A 1 96 ? 7.270 2.571 -10.873 1.00 75.38 96 ASP A O 1
ATOM 705 N N . ARG A 1 97 ? 5.440 3.086 -9.647 1.00 75.25 97 ARG A N 1
ATOM 706 C CA . ARG A 1 97 ? 5.965 2.850 -8.300 1.00 75.25 97 ARG A CA 1
ATOM 707 C C . ARG A 1 97 ? 5.129 1.807 -7.544 1.00 75.25 97 ARG A C 1
ATOM 709 O O . ARG A 1 97 ? 4.785 1.998 -6.378 1.00 75.25 97 ARG A O 1
ATOM 716 N N . MET A 1 98 ? 4.881 0.645 -8.159 1.00 67.69 98 MET A N 1
ATOM 717 C CA . MET A 1 98 ? 4.176 -0.501 -7.541 1.00 67.69 98 MET A CA 1
ATOM 718 C C . MET A 1 98 ? 4.751 -1.003 -6.201 1.00 67.69 98 MET A C 1
ATOM 720 O O . MET A 1 98 ? 4.123 -1.821 -5.529 1.00 67.69 98 MET A O 1
ATOM 724 N N . GLY A 1 99 ? 5.943 -0.552 -5.795 1.00 68.56 99 GLY A N 1
ATOM 725 C CA . GLY A 1 99 ? 6.556 -0.903 -4.511 1.00 68.56 99 GLY A CA 1
ATOM 726 C C . GLY A 1 99 ? 5.764 -0.429 -3.285 1.00 68.56 99 GLY A C 1
ATOM 727 O O . GLY A 1 99 ? 5.927 -1.014 -2.216 1.00 68.56 99 GLY A O 1
ATOM 728 N N . PHE A 1 100 ? 4.880 0.565 -3.441 1.00 74.88 100 PHE A N 1
ATOM 729 C CA . PHE A 1 100 ? 4.029 1.086 -2.369 1.00 74.88 100 PHE A CA 1
ATOM 730 C C . PHE A 1 100 ? 2.582 1.322 -2.844 1.00 74.88 100 PHE A C 1
ATOM 732 O O . PHE A 1 100 ? 2.151 2.458 -3.063 1.00 74.88 100 PHE A O 1
ATOM 739 N N . PRO A 1 101 ? 1.796 0.240 -3.003 1.00 73.56 101 PRO A N 1
ATOM 740 C CA . PRO A 1 101 ? 0.489 0.311 -3.649 1.00 73.56 101 PRO A CA 1
ATOM 741 C C . PRO A 1 101 ? -0.526 1.154 -2.868 1.00 73.56 101 PRO A C 1
ATOM 743 O O . PRO A 1 101 ? -1.302 1.870 -3.491 1.00 73.56 101 PRO A O 1
ATOM 746 N N . ALA A 1 102 ? -0.507 1.139 -1.530 1.00 80.38 102 ALA A N 1
ATOM 747 C CA . ALA A 1 102 ? -1.425 1.950 -0.724 1.00 80.38 102 ALA A CA 1
ATOM 748 C C . ALA A 1 102 ? -1.163 3.458 -0.870 1.00 80.38 102 ALA A C 1
ATOM 750 O O . ALA A 1 102 ? -2.105 4.227 -1.041 1.00 80.38 102 ALA A O 1
ATOM 751 N N . LEU A 1 103 ? 0.108 3.873 -0.895 1.00 84.69 103 LEU A N 1
ATOM 752 C CA . LEU A 1 103 ? 0.476 5.272 -1.126 1.00 84.69 103 LEU A CA 1
ATOM 753 C C . LEU A 1 103 ? 0.045 5.728 -2.521 1.00 84.69 103 LEU A C 1
ATOM 755 O O . LEU A 1 103 ? -0.721 6.679 -2.630 1.00 84.69 103 LEU A O 1
ATOM 759 N N . SER A 1 104 ? 0.458 5.017 -3.575 1.00 83.00 104 SER A N 1
ATOM 760 C CA . SER A 1 104 ? 0.115 5.389 -4.959 1.00 83.00 104 SER A CA 1
ATOM 761 C C . SER A 1 104 ? -1.401 5.367 -5.224 1.00 83.00 104 SER A C 1
ATOM 763 O O . SER A 1 104 ? -1.935 6.210 -5.949 1.00 83.00 104 SER A O 1
ATOM 765 N N . THR A 1 105 ? -2.131 4.431 -4.606 1.00 80.88 105 THR A N 1
ATOM 766 C CA . THR A 1 105 ? -3.574 4.271 -4.842 1.00 80.88 105 THR A CA 1
ATOM 767 C C . THR A 1 105 ? -4.408 5.278 -4.057 1.00 80.88 105 THR A C 1
ATOM 769 O O . THR A 1 105 ? -5.278 5.918 -4.661 1.00 80.88 105 THR A O 1
ATOM 772 N N . ALA A 1 106 ? -4.157 5.403 -2.749 1.00 84.81 106 ALA A N 1
ATOM 773 C CA . ALA A 1 106 ? -5.055 6.071 -1.806 1.00 84.81 106 ALA A CA 1
ATOM 774 C C . ALA A 1 106 ? -4.535 7.415 -1.275 1.00 84.81 106 ALA A C 1
ATOM 776 O O . ALA A 1 106 ? -5.347 8.286 -0.985 1.00 84.81 106 ALA A O 1
ATOM 777 N N . LEU A 1 107 ? -3.215 7.596 -1.141 1.00 89.75 107 LEU A N 1
ATOM 778 C CA . LEU A 1 107 ? -2.649 8.760 -0.441 1.00 89.75 107 LEU A CA 1
ATOM 779 C C . LEU A 1 107 ? -2.020 9.800 -1.366 1.00 89.75 107 LEU A C 1
ATOM 781 O O . LEU A 1 107 ? -1.942 10.969 -1.008 1.00 89.75 107 LEU A O 1
ATOM 785 N N . VAL A 1 108 ? -1.558 9.397 -2.548 1.00 92.44 108 VAL A N 1
ATOM 786 C CA . VAL A 1 108 ? -1.104 10.336 -3.573 1.00 92.44 108 VAL A CA 1
ATOM 787 C C . VAL A 1 108 ? -2.339 10.970 -4.223 1.00 92.44 108 VAL A C 1
ATOM 789 O O . VAL A 1 108 ? -3.151 10.242 -4.811 1.00 92.44 108 VAL A O 1
ATOM 792 N N . PRO A 1 109 ? -2.488 12.310 -4.179 1.00 92.25 109 PRO A N 1
ATOM 793 C CA . PRO A 1 109 ? -3.595 12.992 -4.837 1.00 92.25 109 PRO A CA 1
ATOM 794 C C . PRO A 1 109 ? -3.683 12.625 -6.316 1.00 92.25 109 PRO A C 1
ATOM 796 O O . PRO A 1 109 ? -2.664 12.529 -6.998 1.00 92.25 109 PRO A O 1
ATOM 799 N N . SER A 1 110 ? -4.899 12.499 -6.853 1.00 90.44 110 SER A N 1
ATOM 800 C CA . SER A 1 110 ? -5.120 12.104 -8.255 1.00 90.44 110 SER A CA 1
ATOM 801 C C . SER A 1 110 ? -4.329 12.948 -9.262 1.00 90.44 110 SER A C 1
ATOM 803 O O . SER A 1 110 ? -3.808 12.404 -10.232 1.00 90.44 110 SER A O 1
ATOM 805 N N . ALA A 1 111 ? -4.185 14.254 -9.010 1.00 92.38 111 ALA A N 1
ATOM 806 C CA . ALA A 1 111 ? -3.416 15.167 -9.860 1.00 92.38 111 ALA A CA 1
ATOM 807 C C . ALA A 1 111 ? -1.898 14.894 -9.855 1.00 92.38 111 ALA A C 1
ATOM 809 O O . ALA A 1 111 ? -1.206 15.268 -10.797 1.00 92.38 111 ALA A O 1
ATOM 810 N N . LEU A 1 112 ? -1.384 14.236 -8.813 1.00 93.19 112 LEU A N 1
ATOM 811 C CA . LEU A 1 112 ? 0.035 13.938 -8.625 1.00 93.19 112 LEU A CA 1
ATOM 812 C C . LEU A 1 112 ? 0.394 12.481 -8.930 1.00 93.19 112 LEU A C 1
ATOM 814 O O . LEU A 1 112 ? 1.567 12.134 -8.849 1.00 93.19 112 LEU A O 1
ATOM 818 N N . LYS A 1 113 ? -0.563 11.631 -9.326 1.00 90.25 113 LYS A N 1
ATOM 819 C CA . LYS A 1 113 ? -0.295 10.207 -9.600 1.00 90.25 113 LYS A CA 1
ATOM 820 C C . LYS A 1 113 ? 0.741 9.990 -10.702 1.00 90.25 113 LYS A C 1
ATOM 822 O O . LYS A 1 113 ? 1.641 9.180 -10.521 1.00 90.25 113 LYS A O 1
ATOM 827 N N . ILE A 1 114 ? 0.639 10.727 -11.810 1.00 89.88 114 ILE A N 1
ATOM 828 C CA . ILE A 1 114 ? 1.616 10.641 -12.908 1.00 89.88 114 ILE A CA 1
ATOM 829 C C . ILE A 1 114 ? 2.995 11.155 -12.444 1.00 89.88 114 ILE A C 1
ATOM 831 O O . ILE A 1 114 ? 3.930 10.359 -12.452 1.00 89.88 114 ILE A O 1
ATOM 835 N N . PRO A 1 115 ? 3.133 12.398 -11.923 1.00 91.12 115 PRO A N 1
ATOM 836 C CA . PRO A 1 115 ? 4.409 12.879 -11.385 1.00 91.12 115 PRO A CA 1
ATOM 837 C C . PRO A 1 115 ? 5.041 11.956 -10.338 1.00 91.12 115 PRO A C 1
ATOM 839 O O . PRO A 1 115 ? 6.250 11.746 -10.352 1.00 91.12 115 PRO A O 1
ATOM 842 N N . TYR A 1 116 ? 4.230 11.385 -9.443 1.00 91.06 116 TYR A N 1
ATOM 843 C CA . TYR A 1 116 ? 4.697 10.429 -8.448 1.00 91.06 116 TYR A CA 1
ATOM 844 C C . TYR A 1 116 ? 5.260 9.178 -9.114 1.00 91.06 116 TYR A C 1
ATOM 846 O O . TYR A 1 116 ? 6.396 8.811 -8.837 1.00 91.06 116 TYR A O 1
ATOM 854 N N . ASN A 1 117 ? 4.505 8.541 -10.010 1.00 89.12 117 ASN A N 1
ATOM 855 C CA . ASN A 1 117 ? 4.920 7.307 -10.675 1.00 89.12 117 ASN A CA 1
ATOM 856 C C . ASN A 1 117 ? 6.188 7.475 -11.537 1.00 89.12 117 ASN A C 1
ATOM 858 O O . ASN A 1 117 ? 6.987 6.538 -11.621 1.00 89.12 117 ASN A O 1
ATOM 862 N N . ASP A 1 118 ? 6.406 8.666 -12.096 1.00 89.19 118 ASP A N 1
ATOM 863 C CA . ASP A 1 118 ? 7.560 8.977 -12.948 1.00 89.19 118 ASP A CA 1
ATOM 864 C C . ASP A 1 118 ? 8.819 9.384 -12.147 1.00 89.19 118 ASP A C 1
ATOM 866 O O . ASP A 1 118 ? 9.945 9.321 -12.653 1.00 89.19 118 ASP A O 1
ATOM 870 N N . ALA A 1 119 ? 8.671 9.787 -10.879 1.00 88.25 119 ALA A N 1
ATOM 871 C CA . ALA A 1 119 ? 9.770 10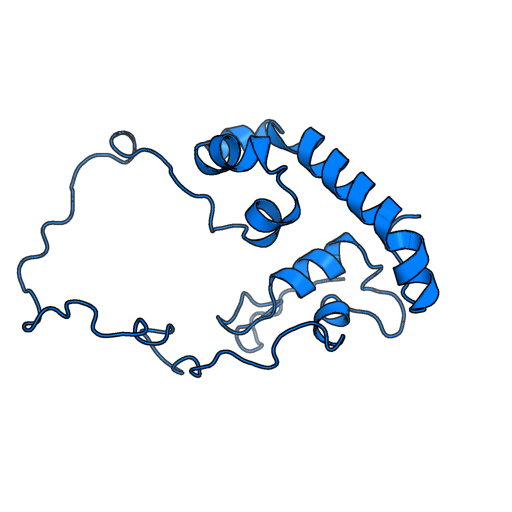.312 -10.070 1.00 88.25 119 ALA A CA 1
ATOM 872 C C . ALA A 1 119 ? 10.786 9.238 -9.621 1.00 88.25 119 ALA A C 1
ATOM 874 O O . ALA A 1 119 ? 10.500 8.041 -9.501 1.00 88.25 119 ALA A O 1
ATOM 875 N N . SER A 1 120 ? 11.993 9.668 -9.242 1.00 85.31 120 SER A N 1
ATOM 876 C CA . SER A 1 120 ? 13.079 8.820 -8.720 1.00 85.31 120 SER A CA 1
ATOM 877 C C . SER A 1 120 ? 13.032 8.693 -7.186 1.00 85.31 120 SER A C 1
ATOM 879 O O . SER A 1 120 ? 12.572 9.617 -6.522 1.00 85.31 120 SER A O 1
ATOM 881 N N . PRO A 1 121 ? 13.541 7.606 -6.570 1.00 85.44 121 PRO A N 1
ATOM 882 C CA . PRO A 1 121 ? 13.572 7.473 -5.106 1.00 85.44 121 PRO A CA 1
ATOM 883 C C . PRO A 1 121 ? 14.238 8.643 -4.357 1.00 85.44 121 PRO A C 1
ATOM 885 O O . PRO A 1 121 ? 13.922 8.905 -3.200 1.00 85.44 121 PRO A O 1
ATOM 888 N N . VAL A 1 122 ? 15.143 9.384 -5.012 1.00 87.94 122 VAL A N 1
ATOM 889 C CA . VAL A 1 122 ? 15.741 10.600 -4.431 1.00 87.94 122 VAL A CA 1
ATOM 890 C C . VAL A 1 122 ? 14.701 11.698 -4.171 1.00 87.94 122 VAL A C 1
ATOM 892 O O . VAL A 1 122 ? 14.844 12.459 -3.222 1.00 87.94 122 VAL A O 1
ATOM 895 N N . ASN A 1 123 ? 13.632 11.762 -4.968 1.00 91.12 123 ASN A N 1
ATOM 896 C CA . ASN A 1 123 ? 12.539 12.716 -4.792 1.00 91.12 123 ASN A CA 1
ATOM 897 C C . ASN A 1 123 ? 11.759 12.436 -3.498 1.00 91.12 123 ASN A C 1
ATOM 899 O O . ASN A 1 123 ? 11.398 13.369 -2.784 1.00 91.12 123 ASN A O 1
ATOM 903 N N . ASP A 1 124 ? 11.583 11.157 -3.141 1.00 87.50 124 ASP A N 1
ATOM 904 C CA . ASP A 1 124 ? 10.971 10.762 -1.865 1.00 87.50 124 ASP A CA 1
ATOM 905 C C . ASP A 1 124 ? 11.866 11.136 -0.687 1.00 87.50 124 ASP A C 1
ATOM 907 O O . ASP A 1 124 ? 11.396 11.706 0.293 1.00 87.50 124 ASP A O 1
ATOM 911 N N . ALA A 1 125 ? 13.172 10.872 -0.811 1.00 89.69 125 ALA A N 1
ATOM 912 C CA . ALA A 1 125 ? 14.156 11.249 0.200 1.00 89.69 125 ALA A CA 1
ATOM 913 C C . ALA A 1 125 ? 14.224 12.773 0.412 1.00 89.69 125 ALA A C 1
ATOM 915 O O . ALA A 1 125 ? 14.480 13.230 1.523 1.00 89.69 125 ALA A O 1
ATOM 916 N N . ASN A 1 126 ? 13.949 13.552 -0.638 1.00 95.00 126 ASN A N 1
ATOM 917 C CA . ASN A 1 126 ? 13.849 15.009 -0.582 1.00 95.00 126 ASN A CA 1
ATOM 918 C C . ASN A 1 126 ? 12.468 15.511 -0.118 1.00 95.00 126 ASN A C 1
ATOM 920 O O . ASN A 1 126 ? 12.279 16.718 0.015 1.00 95.00 126 ASN A O 1
ATOM 924 N N . GLY A 1 127 ? 11.505 14.615 0.124 1.00 93.31 127 GLY A N 1
ATOM 925 C CA . GLY A 1 127 ? 10.178 14.955 0.635 1.00 93.31 127 GLY A CA 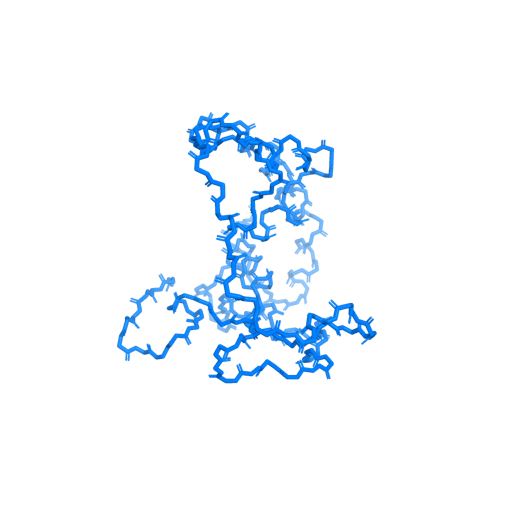1
ATOM 926 C C . GLY A 1 127 ? 9.228 15.582 -0.388 1.00 93.31 127 GLY A C 1
ATOM 927 O O . GLY A 1 127 ? 8.229 16.171 0.016 1.00 93.31 127 GLY A O 1
ATOM 928 N N . GLU A 1 128 ? 9.492 15.449 -1.692 1.00 94.12 128 GLU A N 1
ATOM 929 C CA . GLU A 1 128 ? 8.729 16.121 -2.761 1.00 94.12 128 GLU A CA 1
ATOM 930 C C . GLU A 1 128 ? 7.216 15.852 -2.696 1.00 94.12 128 GLU A C 1
ATOM 932 O O . GLU A 1 128 ? 6.408 16.748 -2.933 1.00 94.12 128 GLU A O 1
ATOM 937 N N . PHE A 1 129 ? 6.825 14.637 -2.307 1.00 93.19 129 PHE A N 1
ATOM 938 C CA . PHE A 1 129 ? 5.421 14.225 -2.208 1.00 93.19 129 PHE A CA 1
ATOM 939 C C . PHE A 1 129 ? 4.875 14.228 -0.776 1.00 93.19 129 PHE A C 1
ATOM 941 O O . PHE A 1 129 ? 3.685 13.988 -0.581 1.00 93.19 129 PHE A O 1
ATOM 948 N N . ALA A 1 130 ? 5.712 14.505 0.230 1.00 93.19 130 ALA A N 1
ATOM 949 C CA . ALA A 1 130 ? 5.335 14.366 1.635 1.00 93.19 130 ALA A CA 1
ATOM 950 C C . ALA A 1 130 ? 4.195 15.317 2.024 1.00 93.19 130 ALA A C 1
ATOM 952 O O . ALA A 1 130 ? 3.225 14.877 2.631 1.00 93.19 130 ALA A O 1
ATOM 953 N N . GLY A 1 131 ? 4.275 16.592 1.627 1.00 95.25 131 GLY A N 1
ATOM 954 C CA . GLY A 1 131 ? 3.234 17.588 1.909 1.00 95.25 131 GLY A CA 1
ATOM 955 C C . GLY A 1 131 ? 1.857 17.179 1.368 1.00 95.25 131 GLY A C 1
ATOM 956 O O . GLY A 1 131 ? 0.938 16.998 2.162 1.00 95.25 131 GLY A O 1
ATOM 957 N N . PRO A 1 132 ? 1.713 16.937 0.051 1.00 94.06 132 PRO A N 1
ATOM 958 C CA . PRO A 1 132 ? 0.438 16.508 -0.530 1.00 94.06 132 PRO A CA 1
ATOM 959 C C . PRO A 1 132 ? -0.110 15.184 0.032 1.00 94.06 132 PRO A C 1
ATOM 961 O O . PRO A 1 132 ? -1.326 15.001 0.132 1.00 94.06 132 PRO A O 1
ATOM 964 N N . ILE A 1 133 ? 0.770 14.250 0.413 1.00 92.19 133 ILE A N 1
ATOM 965 C CA . ILE A 1 133 ? 0.372 13.006 1.088 1.00 92.19 133 ILE A CA 1
ATOM 966 C C . ILE A 1 133 ? -0.182 13.306 2.485 1.00 92.19 133 ILE A C 1
ATOM 968 O O . ILE A 1 133 ? -1.228 12.773 2.843 1.00 92.19 133 ILE A O 1
ATOM 972 N N . VAL A 1 134 ? 0.478 14.172 3.261 1.00 91.75 134 VAL A N 1
ATOM 973 C CA . VAL A 1 134 ? -0.002 14.597 4.585 1.00 91.75 134 VAL A CA 1
ATOM 974 C C . VAL A 1 134 ? -1.341 15.320 4.472 1.00 91.75 134 VAL A C 1
ATOM 976 O O . VAL A 1 134 ? -2.244 15.015 5.238 1.00 91.75 134 VAL A O 1
ATOM 979 N N . GLU A 1 135 ? -1.518 16.202 3.487 1.00 93.19 135 GLU A N 1
ATOM 980 C CA . GLU A 1 135 ? -2.808 16.859 3.235 1.00 93.19 135 GLU A CA 1
ATOM 981 C C . GLU A 1 135 ? -3.923 15.842 2.953 1.00 93.19 135 GLU A C 1
ATOM 983 O O . GLU A 1 135 ? -5.016 15.947 3.510 1.00 93.19 135 GLU A O 1
ATOM 988 N N . THR A 1 136 ? -3.638 14.825 2.134 1.00 92.81 136 THR A N 1
ATOM 989 C CA . THR A 1 136 ? -4.595 13.747 1.839 1.00 92.81 136 THR A CA 1
ATOM 990 C C . THR A 1 136 ? -4.908 12.927 3.085 1.00 92.81 136 THR A C 1
ATOM 992 O O . THR A 1 136 ? -6.072 12.632 3.346 1.00 92.81 136 THR A O 1
ATOM 995 N N . LEU A 1 137 ? -3.888 12.593 3.878 1.00 90.00 137 LEU A N 1
ATOM 996 C CA . LEU A 1 137 ? -4.055 11.892 5.147 1.00 90.00 137 LEU A CA 1
ATOM 997 C C . LEU A 1 137 ? -4.929 12.689 6.111 1.00 90.00 137 LEU A C 1
ATOM 999 O O . LEU A 1 137 ? -5.908 12.149 6.606 1.00 90.00 137 LEU A O 1
ATOM 1003 N N . THR A 1 138 ? -4.645 13.976 6.320 1.00 90.31 138 THR A N 1
ATOM 1004 C CA . THR A 1 138 ? -5.464 14.850 7.168 1.00 90.31 138 THR A CA 1
ATOM 1005 C C . THR A 1 138 ? -6.904 14.912 6.672 1.00 90.31 138 THR A C 1
ATOM 1007 O O . THR A 1 138 ? -7.827 14.776 7.471 1.00 90.31 138 THR A O 1
ATOM 1010 N N . ALA A 1 139 ? -7.114 15.067 5.362 1.00 91.12 139 ALA A N 1
ATOM 1011 C CA . ALA A 1 139 ? -8.453 15.112 4.788 1.00 91.12 139 ALA A CA 1
ATOM 1012 C C . ALA A 1 139 ? -9.230 13.806 5.022 1.00 91.12 139 ALA A C 1
ATOM 1014 O O . ALA A 1 139 ? -10.394 13.856 5.413 1.00 91.12 139 ALA A O 1
ATOM 1015 N N . ILE A 1 140 ? -8.591 12.648 4.822 1.00 89.06 140 ILE A N 1
ATOM 1016 C CA . ILE A 1 140 ? -9.206 11.335 5.061 1.00 89.06 140 ILE A CA 1
ATOM 1017 C C . ILE A 1 140 ? -9.487 11.137 6.551 1.00 89.06 140 ILE A C 1
ATOM 1019 O O . ILE A 1 140 ? -10.595 10.740 6.898 1.00 89.06 140 ILE A O 1
ATOM 1023 N N . THR A 1 141 ? -8.535 11.451 7.432 1.00 88.88 141 THR A N 1
ATOM 1024 C CA . THR A 1 141 ? -8.729 11.335 8.882 1.00 88.88 141 THR A CA 1
ATOM 1025 C C . THR A 1 141 ? -9.907 12.187 9.335 1.00 88.88 141 THR A C 1
ATOM 1027 O O . THR A 1 141 ? -10.813 11.661 9.966 1.00 88.88 141 THR A O 1
ATOM 1030 N N . MET A 1 142 ? -9.968 13.466 8.951 1.00 89.56 142 MET A N 1
ATOM 1031 C CA . MET A 1 142 ? -11.084 14.344 9.323 1.00 89.56 142 MET A CA 1
ATOM 1032 C C . MET A 1 142 ? -12.426 13.873 8.756 1.00 89.56 142 MET A C 1
ATOM 1034 O O . MET A 1 142 ? -13.450 14.031 9.412 1.00 89.56 142 MET A O 1
ATOM 1038 N N . ALA A 1 143 ? -12.430 13.317 7.542 1.00 90.56 143 ALA A N 1
ATOM 1039 C CA . ALA A 1 143 ? -13.647 12.828 6.904 1.00 90.56 143 ALA A CA 1
ATOM 1040 C C . ALA A 1 143 ? -14.170 11.519 7.513 1.00 90.56 143 ALA A C 1
ATOM 1042 O O . ALA A 1 143 ? -15.362 11.266 7.412 1.00 90.56 143 ALA A O 1
ATOM 1043 N N . LEU A 1 144 ? -13.293 10.691 8.092 1.00 89.69 144 LEU A N 1
ATOM 1044 C CA . LEU A 1 144 ? -13.643 9.378 8.645 1.00 89.69 144 LEU A CA 1
ATOM 1045 C C . LEU A 1 144 ? -13.672 9.350 10.176 1.00 89.69 144 LEU A C 1
ATOM 1047 O O . LEU A 1 144 ? -14.082 8.346 10.749 1.00 89.69 144 LEU A O 1
ATOM 1051 N N . GLN A 1 145 ? -13.212 10.403 10.856 1.00 90.94 145 GLN A N 1
ATOM 1052 C CA . GLN A 1 145 ? -13.053 10.406 12.311 1.00 90.94 145 GLN A CA 1
ATOM 1053 C C . GLN A 1 145 ? -14.372 10.106 13.035 1.00 90.94 145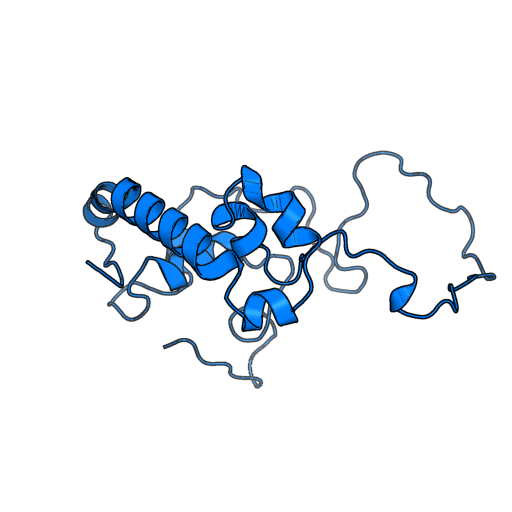 GLN A C 1
ATOM 1055 O O . GLN A 1 145 ? -14.386 9.321 13.981 1.00 90.94 145 GLN A O 1
ATOM 1060 N N . ASP A 1 146 ? -15.488 10.696 12.607 1.00 93.06 146 ASP A N 1
ATOM 1061 C CA . ASP A 1 146 ? -16.789 10.458 13.233 1.00 93.06 146 ASP A CA 1
ATOM 1062 C C . ASP A 1 146 ? -17.304 9.031 12.990 1.00 93.06 146 ASP A C 1
ATOM 1064 O O . ASP A 1 146 ? -17.839 8.406 13.909 1.00 93.06 146 ASP A O 1
ATOM 1068 N N . ASP A 1 147 ? -17.098 8.495 11.790 1.00 91.81 147 ASP A N 1
ATOM 1069 C CA . ASP A 1 147 ? -17.452 7.125 11.428 1.00 91.81 147 ASP A CA 1
ATOM 1070 C C . ASP A 1 147 ? -16.612 6.088 12.185 1.00 91.81 147 ASP A C 1
ATOM 1072 O O . ASP A 1 147 ? -17.157 5.109 12.700 1.00 91.81 147 ASP A O 1
ATOM 1076 N N . LEU A 1 148 ? -15.303 6.311 12.316 1.00 91.62 148 LEU A N 1
ATOM 1077 C CA . LEU A 1 148 ? -14.401 5.433 13.066 1.00 91.62 148 LEU A CA 1
ATOM 1078 C C . LEU A 1 148 ? -14.714 5.454 14.567 1.00 91.62 148 LEU A C 1
ATOM 1080 O O . LEU A 1 148 ? -14.802 4.394 15.186 1.00 91.62 148 LEU A O 1
ATOM 1084 N N . ASN A 1 149 ? -14.994 6.632 15.129 1.00 91.75 149 ASN A N 1
ATOM 1085 C CA . ASN A 1 149 ? -15.439 6.761 16.517 1.00 91.75 149 ASN A CA 1
ATOM 1086 C C . ASN A 1 149 ? -16.782 6.057 16.754 1.00 91.75 149 ASN A C 1
ATOM 1088 O O . ASN A 1 149 ? -16.970 5.386 17.767 1.00 91.75 149 ASN A O 1
ATOM 1092 N N . ARG A 1 150 ? -17.725 6.172 15.809 1.00 92.56 150 ARG A N 1
ATOM 1093 C CA . ARG A 1 150 ? -19.011 5.458 15.861 1.00 92.56 150 ARG A CA 1
ATOM 1094 C C . ARG A 1 150 ? -18.828 3.942 15.795 1.00 92.56 150 ARG A C 1
ATOM 1096 O O . ARG A 1 150 ? -19.637 3.216 16.364 1.00 92.56 150 ARG A O 1
ATOM 1103 N N . ALA A 1 151 ? -17.792 3.479 15.102 1.00 91.12 151 ALA A N 1
ATOM 1104 C CA . ALA A 1 151 ? -17.402 2.076 15.048 1.00 91.12 151 ALA A CA 1
ATOM 1105 C C . ALA A 1 151 ? -16.607 1.611 16.285 1.00 91.12 151 ALA A C 1
ATOM 1107 O O . ALA A 1 151 ? -16.157 0.469 16.301 1.00 91.12 151 ALA A O 1
ATOM 1108 N N . GLU A 1 152 ? -16.449 2.469 17.302 1.00 92.94 152 GLU A N 1
ATOM 1109 C CA . GLU A 1 152 ? -15.696 2.196 18.534 1.00 92.94 152 GLU A CA 1
ATOM 1110 C C . GLU A 1 152 ? -14.220 1.846 18.268 1.00 92.94 152 GLU A C 1
ATOM 1112 O O . GLU A 1 152 ? -13.599 1.090 19.015 1.00 92.94 152 GLU A O 1
ATOM 1117 N N . LEU A 1 153 ? -13.653 2.402 17.191 1.00 93.56 153 LEU A N 1
ATOM 1118 C CA . LEU A 1 153 ? -12.249 2.231 16.838 1.00 93.56 153 LEU A CA 1
ATOM 1119 C C . LEU A 1 153 ? -11.412 3.395 17.375 1.00 93.56 153 LEU A C 1
ATOM 1121 O O . LEU A 1 153 ? -11.770 4.557 17.196 1.00 93.56 153 LEU A O 1
ATOM 1125 N N . ASN A 1 154 ? -10.271 3.085 17.991 1.00 93.31 154 ASN A N 1
ATOM 1126 C CA . ASN A 1 154 ? -9.331 4.094 18.479 1.00 93.31 154 ASN A CA 1
ATOM 1127 C C . ASN A 1 154 ? -8.405 4.529 17.340 1.00 93.31 154 ASN A C 1
ATOM 1129 O O . ASN A 1 154 ? -7.757 3.682 16.713 1.00 93.31 154 ASN A O 1
ATOM 1133 N N . LEU A 1 155 ? -8.321 5.834 17.088 1.00 90.88 155 LEU A N 1
ATOM 1134 C CA . LEU A 1 155 ? -7.381 6.415 16.132 1.00 90.88 155 LEU A CA 1
ATOM 1135 C C . LEU A 1 155 ? -5.997 6.578 16.777 1.00 90.88 155 LEU A C 1
ATOM 1137 O O . LEU A 1 155 ? -5.881 6.741 17.987 1.00 90.88 155 LEU A O 1
ATOM 1141 N N . CYS A 1 156 ? -4.929 6.547 15.975 1.00 85.94 156 CYS A N 1
ATOM 1142 C CA . CYS A 1 156 ? -3.567 6.767 16.487 1.00 85.94 156 CYS A CA 1
ATOM 1143 C C . CYS A 1 156 ? -3.207 8.252 16.669 1.00 85.94 156 CYS A C 1
ATOM 1145 O O . CYS A 1 156 ? -2.153 8.565 17.224 1.00 85.94 156 CYS A O 1
ATOM 1147 N N . ALA A 1 157 ? -4.036 9.158 16.150 1.00 72.00 157 ALA A N 1
ATOM 1148 C CA . ALA A 1 157 ? -3.902 10.600 16.299 1.00 72.00 157 ALA A CA 1
ATOM 1149 C C . ALA A 1 157 ? -5.298 11.240 16.319 1.00 72.00 157 ALA A C 1
ATOM 1151 O O . ALA A 1 157 ? -6.101 10.973 15.419 1.00 72.00 157 ALA A O 1
ATOM 1152 N N . ASP A 1 158 ? -5.540 12.073 17.333 1.00 56.69 158 ASP A N 1
ATOM 1153 C CA . ASP A 1 158 ? -6.784 12.822 17.554 1.00 56.69 158 ASP A CA 1
ATOM 1154 C C . ASP A 1 158 ? -6.703 14.255 17.008 1.00 56.69 158 ASP A C 1
ATOM 1156 O O . ASP A 1 158 ? -5.679 14.937 17.269 1.00 56.69 158 ASP A O 1
#

Foldseek 3Di:
DQDADCVDDDDPPNDHDPWHPQLQLVCQVAWFPCVPPPHHSCVSVPPPPDDPGDPDQADPDPVRDDDDPDDDPDDPDDDPDDPDDPDDPVVDFFQADPVRCNCLPQQQPPVCNRVVRRDDVVCVVVCVRVVSSVVSSVVVNVVCVVVCVVVVTHTPPD

Sequence (158 aa):
MLTINPSLPAGFPNGRKPADPVIDITLAAILLDIDADGQSAATFAGIPLNPPANDVAFPSGFPFLAPPQGNPRISATSGTTFNFRTAPDTAYERVDRMGFPALSTALVPSALKIPYNDASPVNDANGEFAGPIVETLTAITMALQDDLNRAELNLCAD

Organism: Erythrobacter litoralis (strain HTCC2594) (NCBI:txid314225)

InterPro domains:
  IPR025566 Protein of unknown function DUF4331 [PF14224] (10-68)

Radius of gyration: 19.74 Å; chains: 1; bounding box: 41×40×52 Å

Secondary structure (DSSP, 8-state):
-----TTSPSBTTBS--TTS-HHHHHHHHHHB-TTSTT--TTTGGGSTTS-SS-SSPPPSSSS-SPPPSS-----SS--S--------GGGS-----TT-HHIIIIIS-GGGHHHHHHS-HHHHHTTTTHHHHHHHHHHHHHHHHHHHHHTTPPBS--